Protein AF-A0A925YU62-F1 (afdb_monomer)

Radius of gyration: 11.95 Å; Cα contacts (8 Å, |Δi|>4): 99; chains: 1; bounding box: 25×18×32 Å

Solvent-accessible surface area (backbone atoms only — not comparable to full-atom values): 3439 Å² total; per-residue (Å²): 122,45,82,41,85,51,78,93,39,68,31,40,37,42,72,59,90,55,36,39,40,32,27,31,59,93,63,84,58,36,74,42,34,30,33,36,52,45,99,88,67,50,76,44,74,80,38,80,58,79,93,70,92,62,87,126

Sequence (56 aa):
MERIPYLGQTIFKWQVGASSFLALPERGARLMNWNVTLGDGSVRDIIYWPEVENLN

Secondary structure (DSSP, 8-state):
-EEEEETTEEEEEEEETTEEEEEETTTTTEEEEEEEE-TTS-EEEEE-----S---

Nearest PDB structures (foldseek):
  3mwx-assembly2_B  TM=8.043E-01  e=2.966E-01  Bacillus subtilis
  4fl2-assembly1_A  TM=4.760E-01  e=5.408E+00  Homo sapiens
  8a0j-assembly2_B  TM=4.771E-01  e=4.804E+00  Trypanosoma congolense IL3000
  2ol6-assembly1_O  TM=4.803E-01  e=6.855E+00  Borreliella burgdorferi
  6fhm-assembly1_B  TM=3.611E-01  e=3.367E+00  Escherichia coli K-12

Structure (mmCIF, N/CA/C/O backbone):
data_AF-A0A925YU62-F1
#
_entry.id   AF-A0A925YU62-F1
#
loop_
_atom_site.group_PDB
_atom_site.id
_atom_site.type_symbol
_atom_site.label_atom_id
_atom_site.label_alt_id
_atom_site.label_comp_id
_atom_site.label_asym_id
_atom_site.label_entity_id
_atom_site.label_seq_id
_atom_site.pdbx_PDB_ins_code
_atom_site.Cartn_x
_atom_site.Cartn_y
_atom_site.Cartn_z
_atom_site.occupancy
_atom_site.B_iso_or_equiv
_atom_site.auth_seq_id
_atom_site.auth_comp_id
_atom_site.auth_asym_id
_atom_site.auth_atom_id
_atom_site.pdbx_PDB_model_num
ATOM 1 N N . MET A 1 1 ? 10.286 -1.987 4.498 1.00 91.12 1 MET A N 1
ATOM 2 C CA . MET A 1 1 ? 8.908 -2.012 5.024 1.00 91.12 1 MET A CA 1
ATOM 3 C C .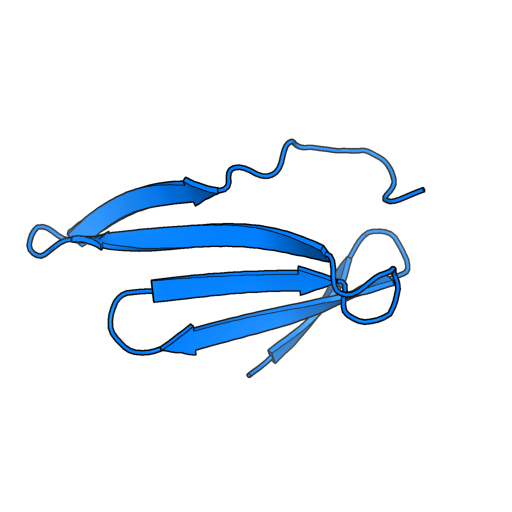 MET A 1 1 ? 8.776 -0.852 5.985 1.00 91.12 1 MET A C 1
ATOM 5 O O . MET A 1 1 ? 9.580 -0.752 6.899 1.00 91.12 1 MET A O 1
ATOM 9 N N . GLU A 1 2 ? 7.831 0.037 5.725 1.00 97.50 2 GLU A N 1
ATOM 10 C CA . GLU A 1 2 ? 7.612 1.294 6.436 1.00 97.50 2 GLU A CA 1
ATOM 11 C C . GLU A 1 2 ? 6.238 1.264 7.116 1.00 97.50 2 GLU A C 1
ATOM 13 O O . GLU A 1 2 ? 5.287 0.701 6.569 1.00 97.50 2 GLU A O 1
ATOM 18 N N . ARG A 1 3 ? 6.139 1.851 8.313 1.00 97.75 3 ARG A N 1
ATOM 19 C CA . ARG A 1 3 ? 4.884 2.016 9.056 1.00 97.75 3 ARG A CA 1
ATOM 20 C C . ARG A 1 3 ? 4.488 3.486 9.002 1.00 97.75 3 ARG A C 1
ATOM 22 O O . ARG A 1 3 ? 5.267 4.333 9.425 1.00 97.75 3 ARG A O 1
ATOM 29 N N . ILE A 1 4 ? 3.293 3.768 8.501 1.00 97.00 4 ILE A N 1
ATOM 30 C CA . ILE A 1 4 ? 2.814 5.123 8.233 1.00 97.00 4 ILE A CA 1
ATOM 31 C C . ILE A 1 4 ? 1.532 5.353 9.044 1.00 97.00 4 ILE A C 1
ATOM 33 O O . ILE A 1 4 ? 0.585 4.572 8.912 1.00 97.00 4 ILE A O 1
ATOM 37 N N . PRO A 1 5 ? 1.464 6.398 9.884 1.00 96.25 5 PRO A N 1
ATOM 38 C CA . PRO A 1 5 ? 0.207 6.836 10.480 1.00 96.25 5 PRO A CA 1
ATOM 39 C C . PRO A 1 5 ? -0.724 7.412 9.403 1.00 96.25 5 PRO A C 1
ATOM 41 O O . PRO A 1 5 ? -0.350 8.343 8.694 1.00 96.25 5 PRO A O 1
ATOM 44 N N . TYR A 1 6 ? -1.940 6.881 9.280 1.00 94.88 6 TYR A N 1
ATOM 45 C CA . TYR A 1 6 ? -2.939 7.335 8.310 1.00 94.88 6 TYR A CA 1
ATOM 46 C C . TYR A 1 6 ? -4.357 7.145 8.857 1.00 94.88 6 TYR A C 1
ATOM 48 O O . TYR A 1 6 ? -4.729 6.041 9.250 1.00 94.88 6 TYR A O 1
ATOM 56 N N . LEU A 1 7 ? -5.144 8.229 8.907 1.00 95.25 7 LEU A N 1
ATOM 57 C CA . LEU A 1 7 ? -6.537 8.243 9.392 1.00 95.25 7 LEU A CA 1
ATOM 58 C C . LEU A 1 7 ? -6.729 7.522 10.743 1.00 95.25 7 LEU A C 1
ATOM 60 O O . LEU A 1 7 ? -7.657 6.736 10.932 1.00 95.25 7 LEU A O 1
ATOM 64 N N . GLY A 1 8 ? -5.807 7.765 11.681 1.00 95.19 8 GLY A N 1
ATOM 65 C CA . GLY A 1 8 ? -5.825 7.162 13.019 1.00 95.19 8 GLY A CA 1
ATOM 66 C C . GLY A 1 8 ? -5.426 5.682 13.072 1.00 95.19 8 GLY A C 1
ATOM 67 O O . GLY A 1 8 ? -5.562 5.062 14.120 1.00 95.19 8 GLY A O 1
ATOM 68 N N . GLN A 1 9 ? -4.943 5.109 11.969 1.00 95.69 9 GLN A N 1
ATOM 69 C CA . GLN A 1 9 ? -4.469 3.728 11.874 1.00 95.69 9 GLN A CA 1
ATOM 70 C C . GLN A 1 9 ? -2.987 3.684 11.491 1.00 95.69 9 GLN A C 1
ATOM 72 O O . GLN A 1 9 ? -2.451 4.644 10.936 1.00 95.69 9 GLN A O 1
ATOM 77 N N . THR A 1 10 ? -2.322 2.554 11.743 1.00 97.12 10 THR A N 1
ATOM 78 C CA . THR A 1 10 ? -0.987 2.304 11.182 1.00 97.12 10 THR A CA 1
ATOM 79 C C . THR A 1 10 ? -1.112 1.457 9.923 1.00 97.12 10 THR A C 1
ATOM 81 O O . THR A 1 10 ? -1.432 0.271 9.995 1.00 97.12 10 THR A O 1
ATOM 84 N N . ILE A 1 11 ? -0.823 2.051 8.768 1.00 97.25 11 ILE A N 1
ATOM 85 C CA . ILE A 1 11 ? -0.736 1.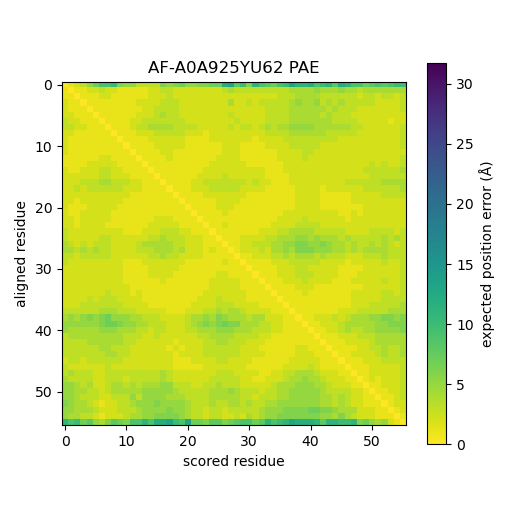331 7.495 1.00 97.25 11 ILE A CA 1
ATOM 86 C C . ILE A 1 11 ? 0.714 0.973 7.195 1.00 97.25 11 ILE A C 1
ATOM 88 O O . ILE A 1 11 ? 1.651 1.638 7.642 1.00 97.25 11 ILE A O 1
ATOM 92 N N . PHE A 1 12 ? 0.916 -0.116 6.464 1.00 98.12 12 PHE A N 1
ATOM 93 C CA . PHE A 1 12 ? 2.236 -0.605 6.097 1.00 98.12 12 PHE A CA 1
ATOM 94 C C . PHE A 1 12 ? 2.463 -0.368 4.615 1.00 98.12 12 PHE A C 1
ATOM 96 O O . PHE A 1 12 ? 1.621 -0.727 3.794 1.00 98.12 12 PHE A O 1
ATOM 103 N N . LYS A 1 13 ? 3.628 0.183 4.282 1.00 97.94 13 LYS A N 1
ATOM 104 C CA . LYS A 1 13 ? 4.090 0.360 2.910 1.00 97.94 13 LYS A CA 1
ATOM 105 C C . LYS A 1 13 ? 5.336 -0.479 2.677 1.00 97.94 13 LYS A C 1
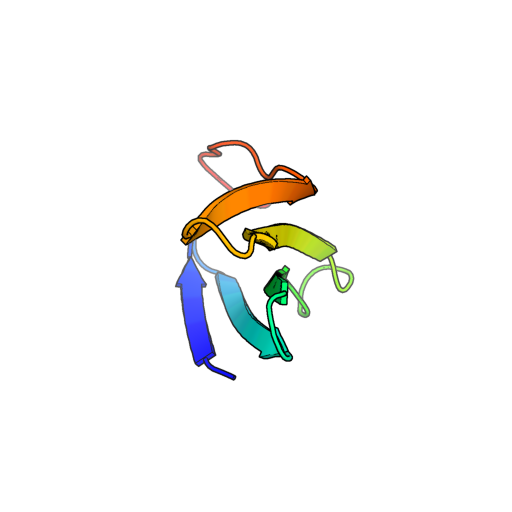ATOM 107 O O . LYS A 1 13 ? 6.277 -0.464 3.474 1.00 97.94 13 LYS A O 1
ATOM 112 N N . TRP A 1 14 ? 5.373 -1.233 1.591 1.00 98.38 14 TRP A N 1
ATOM 113 C CA . TRP A 1 14 ? 6.581 -1.954 1.203 1.00 98.38 14 TRP A CA 1
ATOM 114 C C . TRP A 1 14 ? 6.661 -2.119 -0.307 1.00 98.38 14 TRP A C 1
ATOM 116 O O . TRP A 1 14 ? 5.672 -1.969 -1.017 1.00 98.38 14 TRP A O 1
ATOM 126 N N . GLN A 1 15 ? 7.865 -2.418 -0.781 1.00 98.19 15 GLN A N 1
ATOM 127 C CA . GLN A 1 15 ? 8.150 -2.640 -2.188 1.00 98.19 15 GLN A CA 1
ATOM 128 C C . GLN A 1 15 ? 8.853 -3.988 -2.350 1.00 98.19 15 GLN A C 1
ATOM 130 O O . GLN A 1 15 ? 9.724 -4.333 -1.549 1.00 98.19 15 GLN A O 1
ATOM 135 N N . VAL A 1 16 ? 8.469 -4.738 -3.382 1.00 98.06 16 VAL A N 1
ATOM 136 C CA . VAL A 1 16 ? 9.139 -5.968 -3.823 1.00 98.06 16 VAL A CA 1
ATOM 137 C C . VAL A 1 16 ? 9.335 -5.877 -5.331 1.00 98.06 16 VAL A C 1
ATOM 139 O O . VAL A 1 16 ? 8.371 -5.908 -6.098 1.00 98.06 16 VAL A O 1
ATOM 142 N N . GLY A 1 17 ? 10.587 -5.728 -5.766 1.00 97.25 17 GLY A N 1
ATOM 143 C CA . GLY A 1 17 ? 10.899 -5.455 -7.169 1.00 97.25 17 GLY A CA 1
ATOM 144 C C . GLY A 1 17 ? 10.184 -4.193 -7.662 1.00 97.25 17 GLY A C 1
ATOM 145 O O . GLY A 1 17 ? 10.281 -3.139 -7.037 1.00 97.25 17 GLY A O 1
ATOM 146 N N . ALA A 1 18 ? 9.445 -4.314 -8.764 1.00 97.75 18 ALA A N 1
ATOM 147 C CA . ALA A 1 18 ? 8.660 -3.226 -9.348 1.00 97.75 18 ALA A CA 1
ATOM 148 C C . ALA A 1 18 ? 7.291 -2.998 -8.677 1.00 97.75 18 ALA A C 1
ATOM 150 O O . ALA A 1 18 ? 6.592 -2.060 -9.044 1.00 97.75 18 ALA A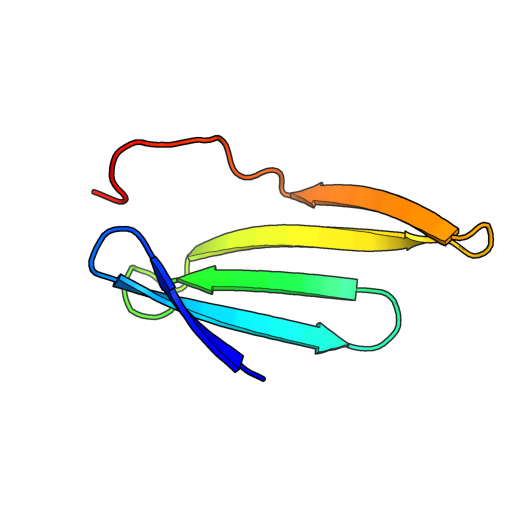 O 1
ATOM 151 N N . SER A 1 19 ? 6.882 -3.855 -7.733 1.00 98.50 19 SER A N 1
ATOM 152 C CA . SER A 1 19 ? 5.577 -3.755 -7.069 1.00 98.50 19 SER A CA 1
ATOM 153 C C . SER A 1 19 ? 5.667 -2.983 -5.760 1.00 98.50 19 SER A C 1
ATOM 155 O O . SER A 1 19 ? 6.475 -3.333 -4.898 1.00 98.50 19 SER A O 1
ATOM 157 N N . SER A 1 20 ? 4.787 -2.000 -5.586 1.00 98.38 20 SER A N 1
ATOM 158 C CA . SER A 1 20 ? 4.604 -1.253 -4.340 1.00 98.38 20 SER A CA 1
ATOM 159 C C . SER A 1 20 ? 3.245 -1.569 -3.734 1.00 98.38 20 SER A C 1
ATOM 161 O O . SER A 1 20 ? 2.237 -1.586 -4.436 1.00 98.38 20 SER A O 1
ATOM 163 N N . PHE A 1 21 ? 3.217 -1.787 -2.425 1.00 98.44 21 PHE A N 1
ATOM 164 C CA . PHE A 1 21 ? 2.036 -2.210 -1.685 1.00 98.44 21 PHE A CA 1
ATOM 165 C C . PHE A 1 21 ? 1.758 -1.257 -0.531 1.00 98.44 21 PHE A C 1
ATOM 167 O O . PHE A 1 21 ? 2.684 -0.781 0.133 1.00 98.44 21 PHE A O 1
ATOM 174 N N . LEU A 1 22 ? 0.474 -1.041 -0.266 1.00 97.88 22 LEU A N 1
ATOM 175 C CA . LEU A 1 22 ? -0.034 -0.337 0.899 1.00 97.88 22 LEU A CA 1
ATOM 176 C C . LEU A 1 22 ? -1.121 -1.193 1.535 1.00 97.88 22 LEU A C 1
ATOM 178 O O . LEU A 1 22 ? -2.096 -1.524 0.865 1.00 97.88 22 LEU A O 1
ATOM 182 N N . ALA A 1 23 ? -0.986 -1.549 2.806 1.00 97.88 23 ALA A N 1
ATOM 183 C CA . ALA A 1 23 ? -1.981 -2.368 3.491 1.00 97.88 23 ALA A CA 1
ATOM 184 C C . ALA A 1 23 ? -2.299 -1.854 4.891 1.00 97.88 23 ALA A C 1
ATOM 186 O O . ALA A 1 23 ? -1.491 -1.170 5.515 1.00 97.88 23 ALA A O 1
ATOM 187 N N . LEU A 1 24 ? -3.456 -2.265 5.399 1.00 97.31 24 LEU A N 1
ATOM 188 C CA . LEU A 1 24 ? -3.906 -2.077 6.771 1.00 97.31 24 LEU A CA 1
ATOM 189 C C . LEU A 1 24 ? -4.024 -3.448 7.464 1.00 97.31 24 LEU A C 1
ATOM 191 O O . LEU A 1 24 ? -5.100 -4.055 7.470 1.00 97.31 24 LEU A O 1
ATOM 195 N N . PRO A 1 25 ? -2.922 -3.971 8.033 1.00 96.12 25 PRO A N 1
ATOM 196 C CA . PRO A 1 25 ? -2.887 -5.306 8.632 1.00 96.12 25 PRO A CA 1
ATOM 197 C C . PRO A 1 25 ? -3.863 -5.471 9.792 1.00 96.12 25 PRO A C 1
ATOM 199 O O . PRO A 1 25 ? -4.554 -6.481 9.892 1.00 96.12 25 PRO A O 1
ATOM 202 N N . GLU A 1 26 ? -3.951 -4.440 10.631 1.00 94.75 26 GLU A N 1
ATOM 203 C CA . GLU A 1 26 ? -4.702 -4.450 11.889 1.00 94.75 26 GLU A CA 1
ATOM 204 C C . GLU A 1 26 ? -6.227 -4.421 11.677 1.00 94.75 26 GLU A C 1
ATOM 206 O O . GLU A 1 26 ? -6.984 -4.642 12.618 1.00 94.75 26 GLU A O 1
ATOM 211 N N . ARG A 1 27 ? -6.702 -4.227 10.435 1.00 92.88 27 ARG A N 1
ATOM 212 C CA . ARG A 1 27 ? -8.129 -4.298 10.077 1.00 92.88 27 ARG A CA 1
ATOM 213 C C . ARG A 1 27 ? -8.373 -5.276 8.935 1.00 92.88 27 ARG A C 1
ATOM 215 O O . ARG A 1 27 ? -8.660 -4.891 7.803 1.00 92.88 27 ARG A O 1
ATOM 222 N N . GLY A 1 28 ? -8.255 -6.560 9.264 1.00 93.56 28 GLY A N 1
ATOM 223 C CA . GLY A 1 28 ? -8.565 -7.661 8.351 1.00 93.56 28 GLY A CA 1
ATOM 224 C C . GLY A 1 28 ? -7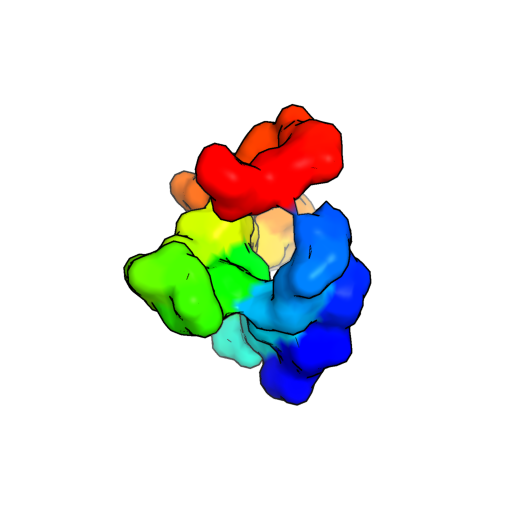.532 -7.859 7.244 1.00 93.56 28 GLY A C 1
ATOM 225 O O . GLY A 1 28 ? -7.884 -8.371 6.187 1.00 93.56 28 GLY A O 1
ATOM 226 N N . ALA A 1 29 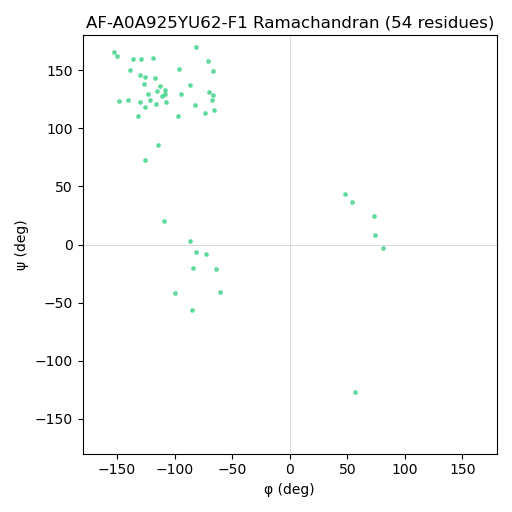? -6.283 -7.432 7.460 1.00 94.62 29 ALA A N 1
ATOM 227 C CA . ALA A 1 29 ? -5.214 -7.543 6.469 1.00 94.62 29 ALA A CA 1
ATOM 228 C C . ALA A 1 29 ? -5.557 -6.934 5.098 1.00 94.62 29 ALA A C 1
ATOM 230 O O . ALA A 1 29 ? -5.156 -7.450 4.055 1.00 94.62 29 ALA A O 1
ATOM 231 N N . ARG A 1 30 ? -6.297 -5.817 5.093 1.00 95.69 30 ARG A N 1
ATOM 232 C CA . ARG A 1 30 ? -6.770 -5.173 3.865 1.00 95.69 30 ARG A CA 1
ATOM 233 C C . ARG A 1 30 ? -5.597 -4.630 3.054 1.00 95.69 30 ARG A C 1
ATOM 235 O O . ARG A 1 30 ? -4.933 -3.690 3.485 1.00 95.69 30 ARG A O 1
ATOM 242 N N . LEU A 1 31 ? -5.385 -5.165 1.856 1.00 97.50 31 LEU A N 1
ATOM 243 C CA . LEU A 1 31 ? -4.523 -4.542 0.856 1.00 97.50 31 LEU A CA 1
ATOM 244 C C . LEU A 1 31 ? -5.265 -3.332 0.277 1.00 97.50 31 LEU A C 1
ATOM 24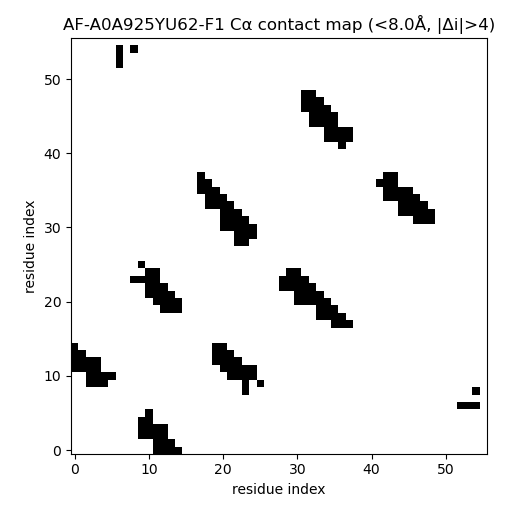6 O O . LEU A 1 31 ? -6.317 -3.486 -0.336 1.00 97.50 31 LEU A O 1
ATOM 250 N N . MET A 1 32 ? -4.756 -2.135 0.548 1.00 97.00 32 MET A N 1
ATOM 251 C CA . MET A 1 32 ? -5.389 -0.873 0.173 1.00 97.00 32 MET A CA 1
ATOM 252 C C . MET A 1 32 ? -5.015 -0.503 -1.259 1.00 97.00 32 MET A C 1
ATOM 254 O O . MET A 1 32 ? -5.893 -0.369 -2.100 1.00 97.00 32 MET A O 1
ATOM 258 N N . ASN A 1 33 ? -3.717 -0.398 -1.551 1.00 98.00 33 ASN A N 1
ATOM 259 C CA . ASN A 1 33 ? -3.212 -0.102 -2.890 1.00 98.00 33 ASN A CA 1
ATOM 260 C C . ASN A 1 33 ? -2.123 -1.097 -3.287 1.00 98.00 33 ASN A C 1
ATOM 262 O O . ASN A 1 33 ? -1.322 -1.543 -2.459 1.00 98.00 33 ASN A O 1
ATOM 266 N N . TRP A 1 34 ? -2.094 -1.407 -4.576 1.00 98.44 34 TRP A N 1
ATOM 267 C CA . TRP A 1 34 ? -0.976 -2.072 -5.220 1.00 98.44 34 TRP A CA 1
ATOM 268 C C . TRP A 1 34 ? -0.769 -1.445 -6.589 1.00 98.44 34 TRP A C 1
ATOM 270 O O . TRP A 1 34 ? -1.687 -1.438 -7.407 1.00 98.44 34 TRP A O 1
ATOM 280 N N . ASN A 1 35 ? 0.444 -0.970 -6.844 1.00 98.50 35 ASN A N 1
ATOM 281 C CA . ASN A 1 35 ? 0.864 -0.496 -8.152 1.00 98.50 35 ASN A CA 1
ATOM 282 C C . ASN A 1 35 ? 2.180 -1.141 -8.596 1.00 98.50 35 ASN A C 1
ATOM 284 O O . ASN A 1 35 ? 2.944 -1.671 -7.783 1.00 98.50 35 ASN A O 1
ATOM 288 N N . VAL A 1 36 ? 2.418 -1.110 -9.905 1.00 98.56 36 VAL A N 1
ATOM 289 C CA . VAL A 1 36 ? 3.646 -1.594 -10.537 1.00 98.56 36 VAL A CA 1
ATOM 290 C C . VAL A 1 36 ? 4.277 -0.470 -11.346 1.00 98.56 36 VAL A C 1
ATOM 292 O O . VAL A 1 36 ? 3.610 0.135 -12.186 1.00 98.56 36 VAL A O 1
ATOM 295 N N . THR A 1 37 ? 5.568 -0.226 -11.126 1.00 98.38 37 THR A N 1
ATOM 296 C CA . THR A 1 37 ? 6.373 0.662 -11.972 1.00 98.38 37 THR A CA 1
ATOM 297 C C . THR A 1 37 ? 6.851 -0.100 -13.206 1.00 98.38 37 THR A C 1
ATOM 299 O O . THR A 1 37 ? 7.543 -1.112 -13.094 1.00 98.38 37 THR A O 1
ATOM 302 N N . LEU A 1 38 ? 6.469 0.364 -14.392 1.00 97.81 38 LEU A N 1
ATOM 303 C CA . LEU A 1 38 ? 6.845 -0.226 -15.674 1.00 97.81 38 LEU A CA 1
ATOM 304 C C . LEU A 1 38 ? 8.245 0.231 -16.113 1.00 97.81 38 LEU A C 1
ATOM 306 O O . LEU A 1 38 ? 8.847 1.129 -15.526 1.00 97.81 38 LEU A O 1
ATOM 310 N N . GLY A 1 39 ? 8.784 -0.40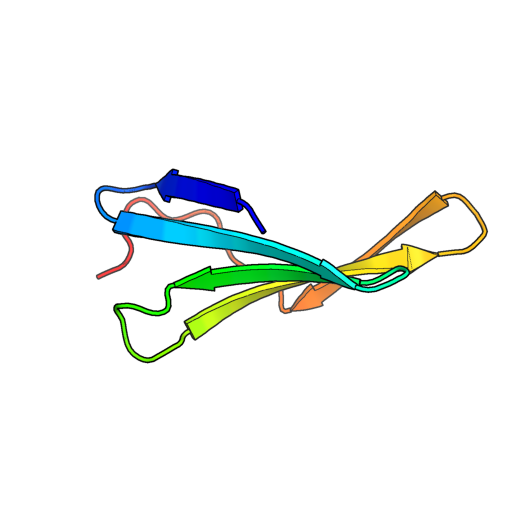7 -17.157 1.00 96.50 39 GLY A N 1
ATOM 311 C CA . GLY A 1 39 ? 10.145 -0.142 -17.644 1.00 96.50 39 GLY A CA 1
ATOM 312 C C . GLY A 1 39 ? 10.364 1.274 -18.190 1.00 96.50 39 GLY A C 1
ATOM 313 O O . GLY A 1 39 ? 11.496 1.742 -18.215 1.00 96.50 39 GLY A O 1
ATOM 314 N N . ASP A 1 40 ? 9.293 1.964 -18.584 1.00 96.81 40 ASP A N 1
ATOM 315 C CA . ASP A 1 40 ? 9.304 3.374 -18.991 1.00 96.81 40 ASP A CA 1
ATOM 316 C C . ASP A 1 40 ? 9.153 4.348 -17.804 1.00 96.81 40 ASP A C 1
ATOM 318 O O . ASP A 1 40 ? 9.080 5.559 -17.995 1.00 96.81 40 ASP A O 1
ATOM 322 N N . GLY A 1 41 ? 9.103 3.827 -16.573 1.00 96.44 41 GLY A N 1
ATOM 323 C CA . GLY A 1 41 ? 8.906 4.599 -15.348 1.00 96.44 41 GLY A CA 1
ATOM 324 C C . GLY A 1 41 ? 7.450 4.964 -15.063 1.00 96.44 41 GLY A C 1
ATOM 325 O O . GLY A 1 41 ? 7.174 5.534 -14.006 1.00 96.44 41 GLY A O 1
ATOM 326 N N . SER A 1 42 ? 6.509 4.627 -15.950 1.00 97.50 42 SER A N 1
ATOM 327 C CA . SER A 1 42 ? 5.087 4.826 -15.677 1.00 97.50 42 SER A CA 1
ATOM 328 C C . SER A 1 42 ? 4.621 3.919 -14.538 1.00 97.50 42 SER A C 1
ATOM 330 O O . SER A 1 42 ? 5.150 2.827 -14.319 1.00 97.50 42 SER A O 1
ATOM 332 N N . VAL A 1 43 ? 3.627 4.380 -13.781 1.00 97.69 43 VAL A N 1
ATOM 333 C CA . VAL A 1 43 ? 3.037 3.616 -12.681 1.00 97.69 43 VAL A CA 1
ATOM 334 C C . VAL A 1 43 ? 1.652 3.161 -13.099 1.00 97.69 43 VAL A C 1
ATOM 336 O O . VAL A 1 43 ? 0.835 3.960 -13.556 1.00 97.69 43 VAL A O 1
ATOM 339 N N . ARG A 1 44 ? 1.386 1.869 -12.925 1.00 97.31 44 ARG A N 1
ATOM 340 C CA . ARG A 1 44 ? 0.077 1.277 -13.173 1.00 97.31 44 ARG A CA 1
ATOM 341 C C . ARG A 1 44 ? -0.505 0.734 -11.880 1.00 97.31 44 ARG A C 1
ATOM 343 O O . ARG A 1 44 ? 0.068 -0.178 -11.284 1.00 97.31 44 ARG A O 1
ATOM 350 N N . ASP A 1 45 ? -1.668 1.242 -11.492 1.00 97.25 45 ASP A N 1
ATOM 351 C CA . ASP A 1 45 ? -2.440 0.665 -10.396 1.00 97.25 45 ASP A CA 1
ATOM 352 C C . ASP A 1 45 ? -3.019 -0.699 -10.798 1.00 97.25 45 ASP A C 1
ATOM 354 O O . ASP A 1 45 ? -3.618 -0.866 -11.863 1.00 97.25 45 ASP A O 1
ATOM 358 N N . ILE A 1 46 ? -2.823 -1.683 -9.924 1.00 98.00 46 ILE A N 1
ATOM 359 C CA . ILE A 1 46 ? -3.433 -3.016 -9.979 1.00 98.00 46 ILE A CA 1
ATOM 360 C C . ILE A 1 46 ? -4.621 -3.071 -9.018 1.00 98.00 46 ILE A C 1
ATOM 362 O O . ILE A 1 46 ? -5.675 -3.603 -9.358 1.00 98.00 46 ILE A O 1
ATOM 366 N N . ILE A 1 47 ? -4.455 -2.488 -7.827 1.00 97.94 47 ILE A N 1
ATOM 367 C CA . ILE A 1 47 ? -5.520 -2.282 -6.847 1.00 97.94 47 ILE A CA 1
ATOM 368 C C . ILE A 1 47 ? -5.542 -0.802 -6.494 1.00 97.94 47 ILE A C 1
ATOM 370 O O . ILE A 1 47 ? -4.572 -0.270 -5.952 1.00 97.94 47 ILE A O 1
ATOM 374 N N . TYR A 1 48 ? -6.663 -0.154 -6.787 1.00 95.19 48 TYR A N 1
ATOM 375 C CA . TYR A 1 48 ? -6.911 1.238 -6.445 1.00 95.19 48 TYR A CA 1
ATOM 376 C C . TYR A 1 48 ? -7.501 1.358 -5.034 1.00 95.19 48 TYR A C 1
ATOM 378 O O . TYR A 1 48 ? -8.411 0.607 -4.676 1.00 95.19 48 TYR A O 1
ATOM 386 N N . TRP A 1 49 ? -7.016 2.338 -4.267 1.00 94.19 49 TRP A N 1
ATOM 387 C CA . TRP A 1 49 ? -7.653 2.786 -3.030 1.00 94.19 49 TRP A CA 1
ATOM 388 C C . TRP A 1 49 ? -8.223 4.190 -3.243 1.00 94.19 49 TRP A C 1
ATOM 390 O O . TRP A 1 49 ? -7.466 5.068 -3.666 1.00 94.19 49 TRP A O 1
ATOM 400 N N . PRO A 1 50 ? -9.507 4.435 -2.943 1.00 93.81 50 PRO A N 1
ATOM 401 C CA . PRO A 1 50 ? -10.072 5.771 -3.038 1.00 93.81 50 PRO A CA 1
ATOM 402 C C . PRO A 1 50 ? -9.550 6.701 -1.942 1.00 93.81 50 PRO A C 1
ATOM 404 O O . PRO A 1 50 ? -9.132 6.267 -0.867 1.00 93.81 50 PRO A O 1
ATOM 407 N N . GLU A 1 51 ? -9.640 8.004 -2.192 1.00 92.56 51 GLU A N 1
ATOM 408 C CA . GLU A 1 51 ? -9.546 8.993 -1.121 1.00 92.56 51 GLU A CA 1
ATOM 409 C C . GLU A 1 51 ? -10.758 8.845 -0.197 1.00 92.56 51 GLU A C 1
ATOM 411 O O . GLU A 1 51 ? -11.903 8.787 -0.647 1.00 92.56 51 GLU A O 1
ATOM 416 N N . VAL A 1 52 ? -10.500 8.732 1.103 1.00 94.50 52 VAL A N 1
ATOM 417 C CA . VAL A 1 52 ? -11.523 8.501 2.127 1.00 94.50 52 VAL A CA 1
ATOM 418 C C . VAL A 1 52 ? -11.232 9.354 3.352 1.00 94.50 52 VAL A C 1
ATOM 420 O O . VAL A 1 52 ? -10.077 9.630 3.667 1.00 94.50 52 VAL A O 1
ATOM 423 N N . GLU A 1 53 ? -12.279 9.744 4.074 1.00 95.62 53 GLU A N 1
ATOM 424 C CA . GLU A 1 53 ? -12.151 10.515 5.319 1.00 95.62 53 GLU A CA 1
ATOM 425 C C . GLU A 1 53 ? -11.882 9.623 6.539 1.00 95.62 53 GLU A C 1
ATOM 427 O O . GLU A 1 53 ? -11.398 10.085 7.571 1.00 95.62 53 GLU A O 1
ATOM 432 N N . ASN A 1 54 ? -12.206 8.330 6.443 1.00 93.44 54 ASN A N 1
ATOM 433 C CA . ASN A 1 54 ? -11.979 7.349 7.496 1.00 93.44 54 ASN A CA 1
ATOM 434 C C . ASN A 1 54 ? -11.813 5.930 6.918 1.00 93.44 54 ASN A C 1
ATOM 436 O O . ASN A 1 54 ? -12.115 5.674 5.755 1.00 93.44 54 ASN A O 1
ATOM 440 N N . LEU A 1 55 ? -11.311 5.008 7.744 1.00 90.31 55 LEU A N 1
ATOM 441 C CA . LEU A 1 55 ? -11.072 3.601 7.382 1.00 90.31 5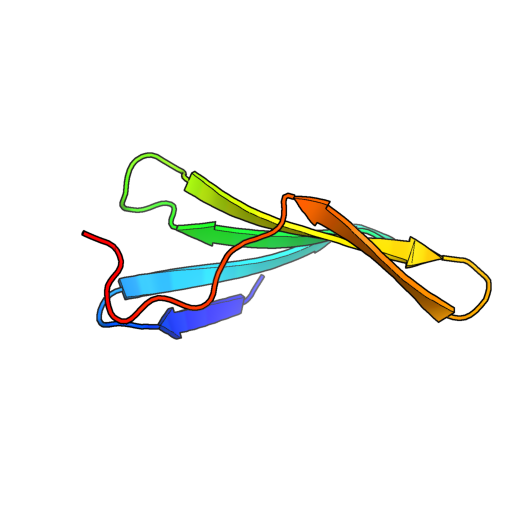5 LEU A CA 1
ATOM 442 C C . LEU A 1 55 ? -12.054 2.644 8.069 1.00 90.31 55 LEU A C 1
ATOM 444 O O . LEU A 1 55 ? -11.736 1.458 8.220 1.00 90.31 55 LEU A O 1
ATOM 448 N N . ASN A 1 56 ? -13.195 3.172 8.535 1.00 82.06 56 ASN A N 1
ATOM 449 C CA . ASN A 1 56 ? -14.163 2.417 9.322 1.00 82.06 56 ASN A CA 1
ATOM 450 C C . ASN A 1 56 ? -15.029 1.481 8.490 1.00 82.06 56 ASN A C 1
ATOM 452 O O . ASN A 1 56 ? -15.444 1.865 7.380 1.00 82.06 56 ASN A O 1
#

pLDDT: mean 96.21, std 2.72, range [82.06, 98.56]

Mean predicted aligned error: 2.5 Å

Foldseek 3Di:
DDWDDDQNATWDWDDDVQKIWIFRCVPVGGTQWIWGQDPVRDIDTPHHHDDDNHDD